Protein AF-A0A9X7TH49-F1 (afdb_monomer_lite)

Structure (mmCIF, N/CA/C/O backbone):
data_AF-A0A9X7TH49-F1
#
_entry.id   AF-A0A9X7TH49-F1
#
loop_
_atom_site.group_PDB
_atom_site.id
_atom_site.type_symbol
_atom_site.label_atom_id
_atom_site.label_alt_id
_atom_site.label_comp_id
_atom_site.label_asym_id
_atom_site.label_entity_id
_atom_site.label_seq_id
_atom_site.pdbx_PDB_ins_code
_atom_site.Cartn_x
_atom_site.Cartn_y
_atom_site.Cartn_z
_atom_site.occupancy
_atom_site.B_iso_or_equiv
_atom_site.auth_seq_id
_atom_site.auth_comp_id
_atom_site.auth_asym_id
_atom_site.auth_atom_id
_atom_site.pdbx_PDB_model_num
ATOM 1 N N . MET A 1 1 ? 24.738 -10.210 -21.486 1.00 48.28 1 MET A N 1
ATOM 2 C CA . MET A 1 1 ? 23.619 -9.404 -20.951 1.00 48.28 1 MET A CA 1
ATOM 3 C C . MET A 1 1 ? 23.381 -9.865 -19.521 1.00 48.28 1 MET A C 1
ATOM 5 O O . MET A 1 1 ? 22.985 -11.010 -19.344 1.00 48.28 1 MET A O 1
ATOM 9 N N . SER A 1 2 ? 23.725 -9.052 -18.513 1.00 47.62 2 SER A N 1
ATOM 10 C CA . SER A 1 2 ? 23.464 -9.397 -17.105 1.00 47.62 2 SER A CA 1
ATOM 11 C C . SER A 1 2 ? 21.962 -9.519 -16.895 1.00 47.62 2 SER A C 1
ATOM 13 O O . SER A 1 2 ? 21.256 -8.516 -16.859 1.00 47.62 2 SER A O 1
ATOM 15 N N . SER A 1 3 ? 21.480 -10.751 -16.790 1.00 55.75 3 SER A N 1
ATOM 16 C CA . SER A 1 3 ? 20.102 -11.032 -16.406 1.00 55.75 3 SER A CA 1
ATOM 17 C C . SER A 1 3 ? 20.058 -10.970 -14.888 1.00 55.75 3 SER A C 1
ATOM 19 O O . SER A 1 3 ? 20.368 -11.948 -14.216 1.00 55.75 3 SER A O 1
ATOM 21 N N . THR A 1 4 ? 19.781 -9.789 -14.335 1.00 65.12 4 THR A N 1
ATOM 22 C CA . THR A 1 4 ? 19.474 -9.699 -12.908 1.00 65.12 4 THR A CA 1
ATOM 23 C C . THR A 1 4 ? 18.103 -10.337 -12.692 1.00 65.12 4 THR A C 1
ATOM 25 O O . THR A 1 4 ? 17.116 -9.914 -13.284 1.00 65.12 4 THR A O 1
ATOM 28 N N . THR A 1 5 ? 18.036 -11.387 -11.879 1.00 75.56 5 THR A N 1
ATOM 29 C CA . THR A 1 5 ? 16.781 -12.014 -11.424 1.00 75.56 5 THR A CA 1
ATOM 30 C C . THR A 1 5 ? 16.091 -11.196 -10.332 1.00 75.56 5 THR A C 1
ATOM 32 O O . THR A 1 5 ? 15.068 -11.615 -9.794 1.00 75.56 5 THR A O 1
ATOM 35 N N . ARG A 1 6 ? 16.646 -10.032 -9.972 1.00 82.25 6 ARG A N 1
ATOM 36 C CA . ARG A 1 6 ? 16.080 -9.158 -8.947 1.00 82.25 6 ARG A CA 1
ATOM 37 C C . ARG A 1 6 ? 14.806 -8.512 -9.486 1.00 82.25 6 ARG A C 1
ATOM 39 O O . ARG A 1 6 ? 14.811 -7.930 -10.568 1.00 82.25 6 ARG A O 1
ATOM 46 N N . TRP A 1 7 ? 13.724 -8.622 -8.722 1.00 87.94 7 TRP A N 1
ATOM 47 C CA . TRP A 1 7 ? 12.462 -7.951 -9.020 1.00 87.94 7 TRP A CA 1
ATOM 48 C C . TRP A 1 7 ? 12.666 -6.432 -9.094 1.00 87.94 7 TRP A C 1
ATOM 50 O O . TRP A 1 7 ? 13.296 -5.835 -8.219 1.00 87.94 7 TRP A O 1
ATOM 60 N N . ILE A 1 8 ? 12.140 -5.826 -10.159 1.00 91.31 8 ILE A N 1
ATOM 61 C CA . ILE A 1 8 ? 12.154 -4.381 -10.392 1.00 91.31 8 ILE A CA 1
ATOM 62 C C . ILE A 1 8 ? 10.694 -3.919 -10.353 1.00 91.31 8 ILE A C 1
ATOM 64 O O . ILE A 1 8 ? 9.985 -4.155 -11.329 1.00 91.31 8 ILE A O 1
ATOM 68 N N . PRO A 1 9 ? 10.219 -3.325 -9.249 1.00 92.38 9 PRO A N 1
ATOM 69 C CA . PRO A 1 9 ? 8.835 -2.882 -9.120 1.00 92.38 9 PRO A CA 1
ATOM 70 C C . PRO A 1 9 ? 8.534 -1.643 -9.964 1.00 92.38 9 PRO A C 1
ATOM 72 O O . PRO A 1 9 ? 9.408 -0.812 -10.218 1.00 92.38 9 PRO A O 1
ATOM 75 N N . LYS A 1 10 ? 7.260 -1.475 -10.322 1.00 94.81 10 LYS A N 1
ATOM 76 C CA . LYS A 1 10 ? 6.726 -0.254 -10.924 1.00 94.81 10 LYS A CA 1
ATOM 77 C C . LYS A 1 10 ? 5.661 0.331 -10.003 1.00 94.81 10 LYS A C 1
ATOM 79 O O . LYS A 1 10 ? 4.505 -0.083 -10.032 1.00 94.81 10 LYS A O 1
ATOM 84 N N . TRP A 1 11 ? 6.080 1.281 -9.174 1.00 95.88 11 TRP A N 1
ATOM 85 C CA . TRP A 1 11 ? 5.242 1.861 -8.131 1.00 95.88 11 TRP A CA 1
ATOM 86 C C . TRP A 1 11 ? 4.248 2.895 -8.660 1.00 95.88 11 TRP A C 1
ATOM 88 O O . TRP A 1 11 ? 4.632 3.840 -9.346 1.00 95.88 11 TRP A O 1
ATOM 98 N N . THR A 1 12 ? 3.000 2.765 -8.221 1.00 96.06 12 THR A N 1
ATOM 99 C CA . THR A 1 12 ? 1.936 3.761 -8.368 1.00 96.06 12 THR A CA 1
ATOM 100 C C . THR A 1 12 ? 1.369 4.078 -6.988 1.00 96.06 12 THR A C 1
ATOM 102 O O . THR A 1 12 ? 1.105 3.172 -6.196 1.00 96.06 12 THR A O 1
ATOM 105 N N . LEU A 1 13 ? 1.199 5.362 -6.668 1.00 95.19 13 LEU A N 1
ATOM 106 C CA . LEU A 1 13 ? 0.617 5.774 -5.392 1.00 95.19 13 LEU A CA 1
ATOM 107 C C . LEU A 1 13 ? -0.898 5.586 -5.422 1.00 95.19 13 LEU A C 1
ATOM 109 O O . LEU A 1 13 ? -1.582 6.049 -6.333 1.00 95.19 13 LEU A O 1
ATOM 113 N N . VAL A 1 14 ? -1.415 4.905 -4.406 1.00 94.56 14 VAL A N 1
ATOM 114 C CA . VAL A 1 14 ? -2.843 4.660 -4.227 1.00 94.56 14 VAL A CA 1
ATOM 115 C C . VAL A 1 14 ? -3.285 5.228 -2.887 1.00 94.56 14 VAL A C 1
ATOM 117 O O . VAL A 1 14 ? -2.691 4.945 -1.845 1.00 94.56 14 VAL A O 1
ATOM 120 N N . SER A 1 15 ? -4.341 6.039 -2.916 1.00 92.94 15 SER A N 1
ATOM 121 C CA . SER A 1 15 ? -4.974 6.532 -1.696 1.00 92.94 15 SER A CA 1
ATOM 122 C C . SER A 1 15 ? -5.863 5.437 -1.114 1.00 92.94 15 SER A C 1
ATOM 124 O O . SER A 1 15 ? -6.729 4.886 -1.800 1.00 92.94 15 SER A O 1
ATOM 126 N N . ILE A 1 16 ? -5.617 5.100 0.145 1.00 91.00 16 ILE A N 1
ATOM 127 C CA . ILE A 1 16 ? -6.366 4.116 0.911 1.00 91.00 16 ILE A CA 1
ATOM 128 C C . ILE A 1 16 ? -7.030 4.850 2.066 1.00 91.00 16 ILE A C 1
ATOM 130 O O . ILE A 1 16 ? -6.371 5.516 2.863 1.00 91.00 16 ILE A O 1
ATOM 134 N N . GLU A 1 17 ? -8.346 4.720 2.149 1.00 89.62 17 GLU A N 1
ATOM 135 C CA . GLU A 1 17 ? -9.121 5.232 3.269 1.00 89.62 17 GLU A CA 1
ATOM 136 C C . GLU A 1 17 ? -9.121 4.198 4.398 1.00 89.62 17 GLU A C 1
ATOM 138 O O . GLU A 1 17 ? -9.552 3.051 4.214 1.00 89.62 17 GLU A O 1
ATOM 143 N N . LEU A 1 18 ? -8.570 4.598 5.540 1.00 83.25 18 LEU A N 1
ATOM 144 C CA . LEU A 1 18 ? -8.672 3.888 6.808 1.00 83.25 18 LEU A CA 1
ATOM 145 C C . LEU A 1 18 ? -10.009 4.233 7.483 1.00 83.25 18 LEU A C 1
ATOM 147 O O . LEU A 1 18 ? -10.788 5.053 6.993 1.00 83.25 18 LEU A O 1
ATOM 151 N N . GLU A 1 19 ? -10.277 3.598 8.619 1.00 77.81 19 GLU A N 1
ATOM 152 C CA . GLU A 1 19 ? -11.393 3.983 9.485 1.00 77.81 19 GLU A CA 1
ATOM 153 C C . GLU A 1 19 ? -11.225 5.433 9.975 1.00 77.81 19 GLU A C 1
ATOM 155 O O . GLU A 1 19 ? -10.114 5.966 10.016 1.00 77.81 19 GLU A O 1
ATOM 160 N N . GLU A 1 20 ? -12.344 6.089 10.297 1.00 71.81 20 GLU A N 1
ATOM 161 C CA . GLU A 1 20 ? -12.395 7.493 10.753 1.00 71.81 20 GLU A CA 1
ATOM 162 C C . GLU A 1 20 ? -11.985 8.544 9.698 1.00 71.81 20 GLU A C 1
ATOM 164 O O . GLU A 1 20 ? -11.584 9.655 10.039 1.00 71.81 20 GLU A O 1
ATOM 169 N N . GLY A 1 21 ? -12.072 8.225 8.400 1.00 77.31 21 GLY A N 1
ATOM 170 C CA . GLY A 1 21 ? -11.843 9.196 7.316 1.00 77.31 21 GLY A CA 1
ATOM 171 C C . GLY A 1 21 ? -10.376 9.600 7.113 1.00 77.31 21 GLY A C 1
ATOM 172 O O . GLY A 1 21 ? -10.080 10.510 6.333 1.00 77.31 21 GLY A O 1
ATOM 173 N N . LYS A 1 22 ? -9.436 8.922 7.782 1.00 83.62 22 LYS A N 1
ATOM 174 C CA . LYS A 1 22 ? -7.996 9.104 7.570 1.00 83.62 22 LYS A CA 1
ATOM 175 C C . LYS A 1 22 ? -7.598 8.489 6.230 1.00 83.62 22 LYS A C 1
ATOM 177 O O . LYS A 1 22 ? -7.798 7.300 5.990 1.00 83.62 22 LYS A O 1
ATOM 182 N N . LYS A 1 23 ? -6.998 9.292 5.352 1.00 89.25 23 LYS A N 1
ATOM 183 C CA . LYS A 1 23 ? -6.490 8.837 4.051 1.00 89.25 23 LYS A CA 1
ATOM 184 C C . LYS A 1 23 ? -4.980 8.695 4.108 1.00 89.25 23 LYS A C 1
ATOM 186 O O . LYS A 1 23 ? -4.284 9.626 4.505 1.00 89.25 23 LYS A O 1
ATOM 191 N N . ILE A 1 24 ? -4.484 7.540 3.683 1.00 90.00 24 ILE A N 1
ATOM 192 C CA . ILE A 1 24 ? -3.057 7.252 3.582 1.00 90.00 24 ILE A CA 1
ATOM 193 C C . ILE A 1 24 ? -2.684 6.925 2.146 1.00 90.00 24 ILE A C 1
ATOM 195 O O . ILE A 1 24 ? -3.423 6.260 1.426 1.00 90.00 24 ILE A O 1
ATOM 199 N N . GLU A 1 25 ? -1.506 7.377 1.739 1.00 93.06 25 GLU A N 1
ATOM 200 C CA . GLU A 1 25 ? -0.911 6.991 0.466 1.00 93.06 25 GLU A CA 1
ATOM 201 C C . GLU A 1 25 ? -0.009 5.776 0.662 1.00 93.06 25 GLU A C 1
ATOM 203 O O . GLU A 1 25 ? 1.021 5.849 1.348 1.00 93.06 25 GLU A O 1
ATOM 208 N N . ALA A 1 26 ? -0.401 4.673 0.033 1.00 93.94 26 ALA A N 1
ATOM 209 C CA . ALA A 1 26 ? 0.388 3.458 -0.076 1.00 93.94 26 ALA A CA 1
ATOM 210 C C . ALA A 1 26 ? 0.889 3.271 -1.512 1.00 93.94 26 ALA A C 1
ATOM 212 O O . ALA A 1 26 ? 0.442 3.949 -2.438 1.00 93.94 26 ALA A O 1
ATOM 213 N N . CYS A 1 27 ? 1.817 2.339 -1.698 1.00 95.81 27 CYS A N 1
ATOM 214 C CA . CYS A 1 27 ? 2.361 2.027 -3.012 1.00 95.81 27 CYS A CA 1
ATOM 215 C C . CYS A 1 27 ? 1.724 0.753 -3.560 1.00 95.81 27 CYS A C 1
ATOM 217 O O . CYS A 1 27 ? 1.514 -0.213 -2.829 1.00 95.81 27 CYS A O 1
ATOM 219 N N . TYR A 1 28 ? 1.454 0.742 -4.855 1.00 96.88 28 TYR A N 1
ATOM 220 C CA . TYR A 1 28 ? 0.985 -0.415 -5.600 1.00 96.88 28 TYR A CA 1
ATOM 221 C C . TYR A 1 28 ? 2.002 -0.758 -6.683 1.00 96.88 28 TYR A C 1
ATOM 223 O O . TYR A 1 28 ? 2.385 0.123 -7.449 1.00 96.88 28 TYR A O 1
ATOM 231 N N . ASP A 1 29 ? 2.459 -2.005 -6.737 1.00 96.19 29 ASP A N 1
ATOM 232 C CA . ASP A 1 29 ? 3.316 -2.474 -7.823 1.00 96.19 29 ASP A CA 1
ATOM 233 C C . ASP A 1 29 ? 2.462 -2.929 -9.006 1.00 96.19 29 ASP A C 1
ATOM 235 O O . ASP A 1 29 ? 1.737 -3.922 -8.933 1.00 96.19 29 ASP A O 1
ATOM 239 N N . GLU A 1 30 ? 2.584 -2.244 -10.137 1.00 95.38 30 GLU A N 1
ATOM 240 C CA . GLU A 1 30 ? 1.865 -2.607 -11.355 1.00 95.38 30 GLU A CA 1
ATOM 241 C C . GLU A 1 30 ? 2.333 -3.932 -11.967 1.00 95.38 30 GLU A C 1
ATOM 243 O O . GLU A 1 30 ? 1.590 -4.501 -12.772 1.00 95.38 30 GLU A O 1
ATOM 248 N N . ILE A 1 31 ? 3.525 -4.421 -11.609 1.00 93.81 31 ILE A N 1
ATOM 249 C CA . ILE A 1 31 ? 4.102 -5.656 -12.151 1.00 93.81 31 ILE A CA 1
ATOM 250 C C . ILE A 1 31 ? 3.588 -6.865 -11.374 1.00 93.81 31 ILE A C 1
ATOM 252 O O . ILE A 1 31 ? 2.964 -7.747 -11.958 1.00 93.81 31 ILE A O 1
ATOM 256 N N . THR A 1 32 ? 3.804 -6.896 -10.058 1.00 93.81 32 THR A N 1
ATOM 257 C CA . THR A 1 32 ? 3.365 -8.013 -9.203 1.00 93.81 32 THR A CA 1
ATOM 258 C C . THR A 1 32 ? 1.915 -7.902 -8.748 1.00 93.81 32 THR A C 1
ATOM 260 O O . THR A 1 32 ? 1.369 -8.872 -8.231 1.00 93.81 32 THR A O 1
ATOM 263 N N . LYS A 1 33 ? 1.274 -6.744 -8.963 1.00 95.44 33 LYS A N 1
ATOM 264 C CA . LYS A 1 33 ? -0.090 -6.436 -8.503 1.00 95.44 33 LYS A CA 1
ATOM 265 C C . LYS A 1 33 ? -0.233 -6.451 -6.979 1.00 95.44 33 LYS A C 1
ATOM 267 O O . LYS A 1 33 ? -1.335 -6.644 -6.474 1.00 95.44 33 LYS A O 1
ATOM 272 N N . LEU A 1 34 ? 0.864 -6.216 -6.260 1.00 96.12 34 LEU A N 1
ATOM 273 C CA . LEU A 1 34 ? 0.909 -6.187 -4.802 1.00 96.12 34 LEU A CA 1
ATOM 274 C C . LEU A 1 34 ? 0.837 -4.759 -4.262 1.00 96.12 34 LEU A C 1
ATOM 276 O O . LEU A 1 34 ? 1.401 -3.823 -4.830 1.00 96.12 34 LEU A O 1
ATOM 280 N N . TYR A 1 35 ? 0.194 -4.606 -3.113 1.00 96.69 35 TYR A N 1
ATOM 281 C CA . TYR A 1 35 ? 0.256 -3.399 -2.302 1.00 96.69 35 TYR A CA 1
ATOM 282 C C . TYR A 1 35 ? 1.439 -3.477 -1.337 1.00 96.69 35 TYR A C 1
ATOM 284 O O . TYR A 1 35 ? 1.643 -4.505 -0.701 1.00 96.69 35 TYR A O 1
ATOM 292 N N . ALA A 1 36 ? 2.198 -2.396 -1.190 1.00 96.06 36 ALA A N 1
ATOM 293 C CA . ALA A 1 36 ? 3.299 -2.296 -0.238 1.00 96.06 36 ALA A CA 1
ATOM 294 C C . ALA A 1 36 ? 2.933 -1.360 0.919 1.00 96.06 36 ALA A C 1
ATOM 296 O O . ALA A 1 36 ? 2.390 -0.269 0.705 1.00 96.06 36 ALA A O 1
ATOM 297 N N . CYS A 1 37 ? 3.271 -1.769 2.144 1.00 94.44 37 CYS A N 1
ATOM 298 C CA . CYS A 1 37 ? 3.099 -0.914 3.313 1.00 94.44 37 CYS A CA 1
ATOM 299 C C . CYS A 1 37 ? 4.062 0.286 3.244 1.00 94.44 37 CYS A C 1
ATOM 301 O O . CYS A 1 37 ? 5.279 0.088 3.182 1.00 94.44 37 CYS A O 1
ATOM 303 N N . PRO A 1 38 ? 3.562 1.537 3.300 1.00 91.69 38 PRO A N 1
ATOM 304 C CA . PRO A 1 38 ? 4.413 2.722 3.204 1.00 91.69 38 PRO A CA 1
ATOM 305 C C . PRO A 1 38 ? 5.361 2.896 4.401 1.00 91.69 38 PRO A C 1
ATOM 307 O O . PRO A 1 38 ? 6.345 3.622 4.280 1.00 91.69 38 PRO A O 1
ATOM 310 N N . TYR A 1 39 ? 5.083 2.242 5.535 1.00 91.12 39 TYR A N 1
ATOM 311 C CA . TYR A 1 39 ? 5.929 2.273 6.732 1.00 91.12 39 TYR A CA 1
ATOM 312 C C . TYR A 1 39 ? 7.045 1.226 6.683 1.00 91.12 39 TYR A C 1
ATOM 314 O O . TYR A 1 39 ? 8.188 1.535 7.002 1.00 91.12 39 TYR A O 1
ATOM 322 N N . CYS A 1 40 ? 6.742 0.008 6.223 1.00 92.44 40 CYS A N 1
ATOM 323 C CA . CYS A 1 40 ? 7.741 -1.053 6.055 1.00 92.44 40 CYS A CA 1
ATOM 324 C C . CYS A 1 40 ? 8.629 -0.837 4.825 1.00 92.44 40 CYS A C 1
ATOM 326 O O . CYS A 1 40 ? 9.759 -1.315 4.780 1.00 92.44 40 CYS A O 1
ATOM 328 N N . THR A 1 41 ? 8.116 -0.144 3.806 1.00 92.94 41 THR A N 1
ATOM 329 C CA . THR A 1 41 ? 8.790 0.030 2.514 1.00 92.94 41 THR A CA 1
ATOM 330 C C . THR A 1 41 ? 8.787 1.500 2.088 1.00 92.94 41 THR A C 1
ATOM 332 O O . THR A 1 41 ? 8.262 1.846 1.031 1.00 92.94 41 THR A O 1
ATOM 335 N N . PRO A 1 42 ? 9.401 2.411 2.864 1.00 91.38 42 PRO A N 1
ATOM 336 C CA . PRO A 1 42 ? 9.301 3.854 2.622 1.00 91.38 42 PRO A CA 1
ATOM 337 C C . PRO A 1 42 ? 9.890 4.284 1.271 1.00 91.38 42 PRO A C 1
ATOM 339 O O . PRO A 1 42 ? 9.485 5.296 0.695 1.00 91.38 42 PRO A O 1
ATOM 342 N N . ILE A 1 43 ? 10.830 3.504 0.729 1.00 93.38 43 ILE A N 1
ATOM 343 C CA . ILE A 1 43 ? 11.468 3.796 -0.555 1.00 93.38 43 ILE A CA 1
ATOM 344 C C . ILE A 1 43 ? 10.528 3.631 -1.757 1.00 93.38 43 ILE A C 1
ATOM 346 O O . ILE A 1 43 ? 10.795 4.211 -2.811 1.00 93.38 43 ILE A O 1
ATOM 350 N N . CYS A 1 44 ? 9.401 2.924 -1.602 1.00 92.44 44 CYS A N 1
ATOM 351 C CA . CYS A 1 44 ? 8.421 2.757 -2.676 1.00 92.44 44 CYS A CA 1
ATOM 352 C C . CYS A 1 44 ? 7.856 4.109 -3.141 1.00 92.44 44 CYS A C 1
ATOM 354 O O . CYS A 1 44 ? 7.695 4.337 -4.337 1.00 92.44 44 CYS A O 1
ATOM 356 N N . LYS A 1 45 ? 7.677 5.064 -2.213 1.00 90.31 45 LYS A N 1
ATOM 357 C CA . LYS A 1 45 ? 7.207 6.424 -2.526 1.00 90.31 45 LYS A CA 1
ATOM 358 C C . LYS A 1 45 ? 8.198 7.220 -3.373 1.00 90.31 45 LYS A C 1
ATOM 360 O O . LYS A 1 45 ? 7.812 8.169 -4.042 1.00 90.31 45 LYS A O 1
ATOM 365 N N . LYS A 1 46 ? 9.475 6.837 -3.338 1.00 90.94 46 LYS A N 1
ATOM 366 C CA . LYS A 1 46 ? 10.560 7.464 -4.104 1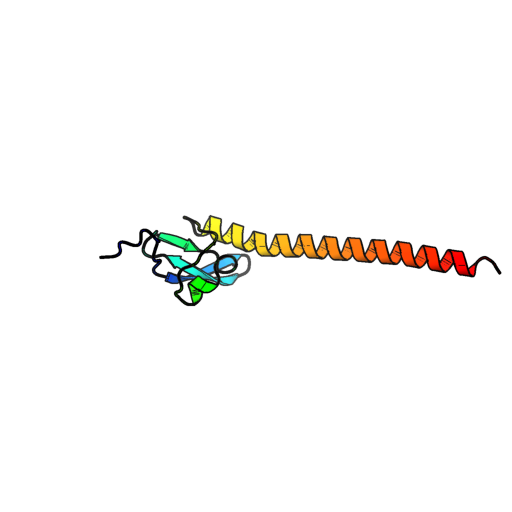.00 90.94 46 LYS A CA 1
ATOM 367 C C . LYS A 1 46 ? 10.865 6.719 -5.407 1.00 90.94 46 LYS A C 1
ATOM 369 O O . LYS A 1 46 ? 11.805 7.090 -6.098 1.00 90.94 46 LYS A O 1
ATOM 374 N N . GLY A 1 47 ? 10.111 5.665 -5.734 1.00 88.94 47 GLY A N 1
ATOM 375 C CA . GLY A 1 47 ? 10.332 4.881 -6.949 1.00 88.94 47 GLY A CA 1
ATOM 376 C C . GLY A 1 47 ? 11.502 3.890 -6.870 1.00 88.94 47 GLY A C 1
ATOM 377 O O . GLY A 1 47 ? 11.919 3.376 -7.902 1.00 88.94 47 GLY A O 1
ATOM 378 N N . GLY A 1 48 ? 12.070 3.637 -5.685 1.00 90.06 48 GLY A N 1
ATOM 379 C CA . GLY A 1 48 ? 13.250 2.777 -5.555 1.00 90.06 48 GLY A CA 1
ATOM 380 C C . GLY A 1 48 ? 12.928 1.287 -5.433 1.00 90.06 48 GLY A C 1
ATOM 381 O O . GLY A 1 48 ? 11.780 0.886 -5.229 1.00 90.06 48 GLY A O 1
ATOM 382 N N . ILE A 1 49 ? 13.973 0.463 -5.530 1.00 91.62 49 ILE A N 1
ATOM 383 C CA . ILE A 1 49 ? 13.887 -0.988 -5.346 1.00 91.62 49 ILE A CA 1
ATOM 384 C C . ILE A 1 49 ? 14.117 -1.290 -3.861 1.00 91.62 49 ILE A C 1
ATOM 386 O O . ILE A 1 49 ? 15.220 -1.054 -3.364 1.00 91.62 49 ILE A O 1
ATOM 390 N N . PRO A 1 50 ? 13.103 -1.773 -3.131 1.00 89.94 50 PRO A N 1
ATOM 391 C CA . PRO A 1 50 ? 13.267 -2.113 -1.729 1.00 89.94 50 PRO A CA 1
ATOM 392 C C . PRO A 1 50 ? 14.087 -3.391 -1.549 1.00 89.94 50 PRO A C 1
ATOM 394 O O . PRO A 1 50 ? 13.992 -4.331 -2.336 1.00 89.94 50 PRO A O 1
ATOM 397 N N . GLU A 1 51 ? 14.879 -3.437 -0.479 1.00 88.25 51 GLU A N 1
ATOM 398 C CA . GLU A 1 51 ? 15.585 -4.660 -0.072 1.00 88.25 51 GLU A CA 1
ATOM 399 C C . GLU A 1 51 ? 14.722 -5.553 0.821 1.00 88.25 51 GLU A C 1
ATOM 401 O O . GLU A 1 51 ? 14.840 -6.772 0.780 1.00 88.25 51 GLU A O 1
ATOM 406 N N . GLN A 1 52 ? 13.827 -4.936 1.591 1.00 88.25 52 GLN A N 1
ATOM 407 C CA . GLN A 1 52 ? 12.889 -5.592 2.493 1.00 88.25 52 GLN A CA 1
ATOM 408 C C . GLN A 1 52 ? 11.579 -4.800 2.557 1.00 88.25 52 GLN A C 1
ATOM 410 O O . GLN A 1 52 ? 11.538 -3.611 2.222 1.00 88.25 52 GLN A O 1
ATOM 415 N N . GLY A 1 53 ? 10.498 -5.466 2.951 1.00 91.19 53 GLY A N 1
ATOM 416 C CA . GLY A 1 53 ? 9.177 -4.857 2.988 1.00 91.19 53 GLY A CA 1
ATOM 417 C C . GLY A 1 53 ? 8.053 -5.845 3.256 1.00 91.19 53 GLY A C 1
ATOM 418 O O . GLY A 1 53 ? 8.246 -7.054 3.150 1.00 91.19 53 GLY A O 1
ATOM 419 N N . SER A 1 54 ? 6.877 -5.296 3.552 1.00 93.88 54 SER A N 1
ATOM 420 C CA . SER A 1 54 ? 5.635 -6.054 3.719 1.00 93.88 54 SER A CA 1
ATOM 421 C C . SER A 1 54 ? 4.718 -5.787 2.530 1.00 93.88 54 SER A C 1
ATOM 423 O O . SER A 1 54 ? 4.410 -4.624 2.234 1.00 93.88 54 SER A O 1
ATOM 425 N N . TYR A 1 55 ? 4.281 -6.860 1.870 1.00 95.31 55 TYR A N 1
ATOM 426 C CA . TYR A 1 55 ? 3.473 -6.816 0.653 1.00 95.31 55 TYR A CA 1
ATOM 427 C C . TYR A 1 55 ? 2.175 -7.602 0.821 1.00 95.31 55 TYR A C 1
ATOM 429 O O . TYR A 1 55 ? 2.155 -8.639 1.479 1.00 95.31 55 TYR A O 1
ATOM 437 N N . PHE A 1 56 ? 1.106 -7.116 0.197 1.00 96.69 56 PHE A N 1
ATOM 438 C CA . PHE A 1 56 ? -0.254 -7.607 0.396 1.00 96.69 56 PHE A CA 1
ATOM 439 C C . PHE A 1 56 ? -0.986 -7.726 -0.939 1.00 96.69 56 PHE A C 1
ATOM 441 O O . PHE A 1 56 ? -0.844 -6.870 -1.812 1.00 96.69 56 PHE A O 1
ATOM 448 N N . PHE A 1 57 ? -1.798 -8.771 -1.093 1.00 95.19 57 PHE A N 1
ATOM 449 C CA . PHE A 1 57 ? -2.637 -8.955 -2.282 1.00 95.19 57 PHE A CA 1
ATOM 450 C C . PHE A 1 57 ? -3.895 -8.082 -2.236 1.00 95.19 57 PHE A C 1
ATOM 452 O O . PHE A 1 57 ? -4.329 -7.563 -3.263 1.00 95.19 57 PHE A O 1
ATOM 459 N N . ASN A 1 58 ? -4.455 -7.881 -1.040 1.00 94.00 58 ASN A N 1
ATOM 460 C CA . ASN A 1 58 ? -5.697 -7.147 -0.842 1.00 94.00 58 ASN 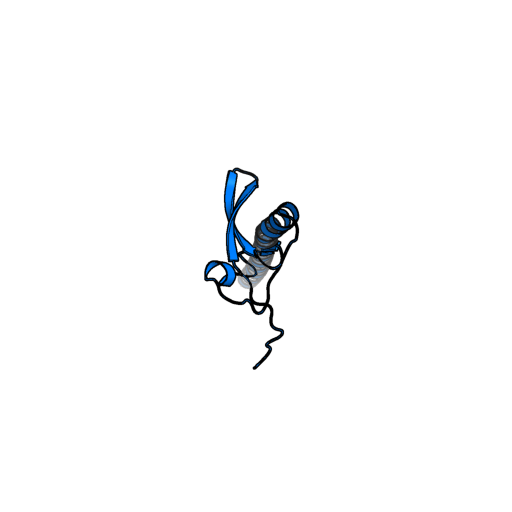A CA 1
ATOM 461 C C . ASN A 1 58 ? -5.457 -5.831 -0.103 1.00 94.00 58 ASN A C 1
ATOM 463 O O . ASN A 1 58 ? -4.561 -5.704 0.733 1.00 94.00 58 ASN A O 1
ATOM 467 N N . LYS A 1 59 ? -6.316 -4.845 -0.378 1.00 93.00 59 LYS A N 1
ATOM 468 C CA . LYS A 1 59 ? -6.304 -3.568 0.347 1.00 93.00 59 LYS A CA 1
ATOM 469 C C . LYS A 1 59 ? -6.698 -3.742 1.812 1.00 93.00 59 LYS A C 1
ATOM 471 O O . LYS A 1 59 ? -6.203 -2.998 2.645 1.00 93.00 59 LYS A O 1
ATOM 476 N N . GLU A 1 60 ? -7.591 -4.682 2.110 1.00 92.31 60 GLU A N 1
ATOM 477 C CA . GLU A 1 60 ? -8.081 -4.956 3.467 1.00 92.31 60 GLU A CA 1
ATOM 478 C C . GLU A 1 60 ? -6.948 -5.458 4.367 1.00 92.31 60 GLU A C 1
ATOM 480 O O . GLU A 1 60 ? -6.698 -4.855 5.406 1.00 92.31 60 GLU A O 1
ATOM 485 N N . ASP A 1 61 ? -6.169 -6.436 3.896 1.00 93.25 61 ASP A N 1
ATOM 486 C CA . ASP A 1 61 ? -4.989 -6.941 4.613 1.00 93.25 61 ASP A CA 1
ATOM 487 C C . ASP A 1 61 ? -3.969 -5.825 4.890 1.00 93.25 61 ASP A C 1
ATOM 489 O O . ASP A 1 61 ? -3.433 -5.709 5.994 1.00 93.25 61 ASP A O 1
ATOM 493 N N . LEU A 1 62 ? -3.733 -4.949 3.904 1.00 94.06 62 LEU A N 1
ATOM 494 C CA . LEU A 1 62 ? -2.859 -3.791 4.085 1.00 94.06 62 LEU A CA 1
ATOM 495 C C . LEU A 1 62 ? -3.417 -2.806 5.128 1.00 94.06 62 LEU A C 1
ATOM 497 O O . LEU A 1 62 ? -2.645 -2.258 5.914 1.00 94.06 62 LEU A O 1
ATOM 501 N N . LYS A 1 63 ? -4.732 -2.556 5.147 1.00 92.38 63 LYS A N 1
ATOM 502 C CA . LYS A 1 63 ? -5.352 -1.665 6.143 1.00 92.38 63 LYS A CA 1
ATOM 503 C C . LYS A 1 63 ? -5.164 -2.212 7.551 1.00 92.38 63 LYS A C 1
ATOM 505 O O . LYS A 1 63 ? -4.709 -1.466 8.413 1.00 92.38 63 LYS A O 1
ATOM 510 N N . GLU A 1 64 ? -5.464 -3.489 7.770 1.00 91.94 64 GLU A N 1
ATOM 511 C CA . GLU A 1 64 ? -5.288 -4.130 9.077 1.00 91.94 64 GLU A CA 1
ATOM 512 C C . GLU A 1 64 ? -3.820 -4.111 9.517 1.00 91.94 64 GLU A C 1
ATOM 514 O O . GLU A 1 64 ? -3.510 -3.764 10.656 1.00 91.94 64 GLU A O 1
ATOM 519 N N . HIS A 1 65 ? -2.891 -4.355 8.590 1.00 92.69 65 HIS A N 1
ATOM 520 C CA . HIS A 1 65 ? -1.464 -4.232 8.875 1.00 92.69 65 HIS A CA 1
ATOM 521 C C . HIS A 1 65 ? -1.050 -2.799 9.255 1.00 92.69 65 HIS A C 1
ATOM 523 O O . HIS A 1 65 ? -0.282 -2.599 10.195 1.00 92.69 65 HIS A O 1
ATOM 529 N N . ILE A 1 66 ? -1.574 -1.783 8.562 1.00 90.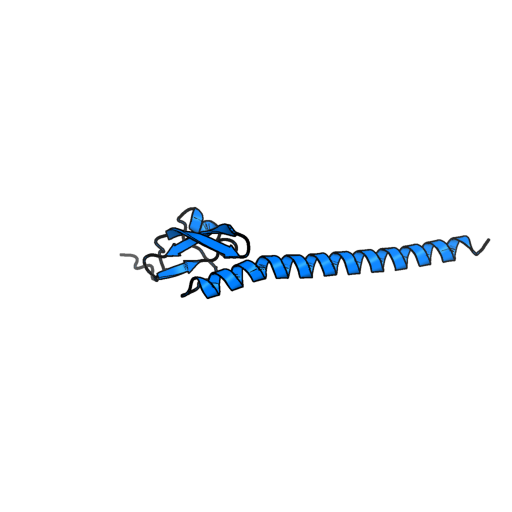56 66 ILE A N 1
ATOM 530 C CA . ILE A 1 66 ? -1.309 -0.378 8.897 1.00 90.56 66 ILE A CA 1
ATOM 531 C C . ILE A 1 66 ? -1.869 -0.027 10.281 1.00 90.56 66 ILE A C 1
ATOM 533 O O . ILE A 1 66 ? -1.176 0.626 11.059 1.00 90.56 66 ILE A O 1
ATOM 537 N N . LYS A 1 67 ? -3.078 -0.485 10.624 1.00 88.06 67 LYS A N 1
ATOM 538 C CA . LYS A 1 67 ? -3.654 -0.295 11.966 1.00 88.06 67 LYS A CA 1
ATOM 539 C C . LYS A 1 67 ? -2.779 -0.929 13.047 1.00 88.06 67 LYS A C 1
ATOM 541 O O . LYS A 1 67 ? -2.573 -0.327 14.101 1.00 88.06 67 LYS A O 1
ATOM 546 N N . ALA A 1 68 ? -2.216 -2.107 12.775 1.00 88.56 68 ALA A N 1
ATOM 547 C CA . ALA A 1 68 ? -1.329 -2.793 13.708 1.00 88.56 68 ALA A CA 1
ATOM 548 C C . ALA A 1 68 ? -0.061 -1.983 14.030 1.00 88.56 68 ALA A C 1
ATOM 550 O O . ALA A 1 68 ? 0.425 -2.057 15.155 1.00 88.56 68 ALA A O 1
ATOM 551 N N . HIS A 1 69 ? 0.442 -1.145 13.113 1.00 85.81 69 HIS A N 1
ATOM 552 C CA . HIS A 1 69 ? 1.527 -0.214 13.448 1.00 85.81 69 HIS A CA 1
ATOM 553 C C . HIS A 1 69 ? 1.121 0.777 14.546 1.00 85.81 69 HIS A C 1
ATOM 555 O O . HIS A 1 69 ? 1.915 1.034 15.450 1.00 85.81 69 HIS A O 1
ATOM 561 N N . SER A 1 70 ? -0.105 1.307 14.495 1.00 71.94 70 SER A N 1
ATOM 562 C CA . SER A 1 70 ? -0.629 2.209 15.527 1.00 71.94 70 SER A CA 1
ATOM 563 C C . SER A 1 70 ? -0.856 1.488 16.857 1.00 71.94 70 SER A C 1
ATOM 565 O O . SER A 1 70 ? -0.482 2.018 17.898 1.00 71.94 70 SER A O 1
ATOM 567 N N . PHE A 1 71 ? -1.397 0.265 16.830 1.00 62.47 71 PHE A N 1
ATOM 568 C CA . PHE A 1 71 ? -1.585 -0.551 18.036 1.00 62.47 71 PHE A CA 1
ATOM 569 C C . PHE A 1 71 ? -0.263 -0.959 18.691 1.00 62.47 71 PHE A C 1
ATOM 571 O O . PHE A 1 71 ? -0.129 -0.835 19.904 1.00 62.47 71 PHE A O 1
ATOM 578 N N . ASN A 1 72 ? 0.736 -1.392 17.914 1.00 59.12 72 ASN A N 1
ATOM 579 C CA . ASN A 1 72 ? 2.056 -1.721 18.456 1.00 59.12 72 ASN A CA 1
ATOM 580 C C . ASN A 1 72 ? 2.732 -0.506 19.094 1.00 59.12 72 ASN A C 1
ATOM 582 O O . ASN A 1 72 ? 3.417 -0.659 20.101 1.00 59.12 72 ASN A O 1
ATOM 586 N N . TYR A 1 73 ? 2.540 0.689 18.529 1.00 54.81 73 TYR A N 1
ATOM 587 C CA . TYR A 1 73 ? 3.039 1.920 19.137 1.00 54.81 73 TYR A CA 1
ATOM 588 C C . TYR A 1 73 ? 2.346 2.194 20.478 1.00 54.81 73 TYR A C 1
ATOM 590 O O . TYR A 1 73 ? 3.010 2.499 21.459 1.00 54.81 73 TYR A O 1
ATOM 598 N N . TRP A 1 74 ? 1.026 2.000 20.543 1.00 45.75 74 TRP A N 1
ATOM 599 C CA . TRP A 1 74 ? 0.231 2.197 21.758 1.00 45.75 74 TRP A CA 1
ATOM 600 C C . TRP A 1 74 ? 0.586 1.205 22.876 1.00 45.75 74 TRP A C 1
ATOM 602 O O . TRP A 1 74 ? 0.746 1.600 24.025 1.00 45.75 74 TRP A O 1
ATOM 612 N N . ILE A 1 75 ? 0.771 -0.075 22.538 1.00 55.31 75 ILE A N 1
ATOM 613 C CA . ILE A 1 75 ? 1.207 -1.108 23.492 1.00 55.31 75 ILE A CA 1
ATOM 614 C C . ILE A 1 75 ? 2.626 -0.816 23.996 1.00 55.31 75 ILE A C 1
ATOM 616 O O . ILE A 1 75 ? 2.897 -0.985 25.181 1.00 55.31 75 ILE A O 1
ATOM 620 N N . LYS A 1 76 ? 3.527 -0.364 23.113 1.00 55.94 76 LYS A N 1
ATOM 621 C CA . LYS A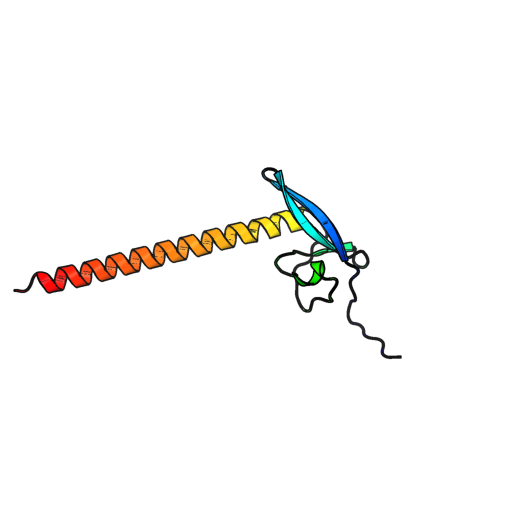 1 76 ? 4.900 -0.010 23.488 1.00 55.94 76 LYS A CA 1
ATOM 622 C C . LYS A 1 76 ? 4.943 1.207 24.414 1.00 55.94 76 LYS A C 1
ATOM 624 O O . LYS A 1 76 ? 5.609 1.127 25.435 1.00 55.94 76 LYS A O 1
ATOM 629 N N . SER A 1 77 ? 4.196 2.270 24.105 1.00 50.75 77 SER A N 1
ATOM 630 C CA . SER A 1 77 ? 4.096 3.444 24.985 1.00 50.75 77 SER A CA 1
ATOM 631 C C . SER A 1 77 ? 3.507 3.095 26.347 1.00 50.75 77 SER A C 1
ATOM 633 O O . SER A 1 77 ? 4.045 3.524 27.355 1.00 50.75 77 SER A O 1
ATOM 635 N N . LYS A 1 78 ? 2.464 2.257 26.399 1.00 53.00 78 LYS A N 1
ATOM 636 C CA . LYS A 1 78 ? 1.865 1.856 27.677 1.00 53.00 78 LYS A CA 1
ATOM 637 C C . LYS A 1 78 ? 2.832 1.059 28.565 1.00 53.00 78 LYS A C 1
ATOM 639 O O . LYS A 1 78 ? 2.801 1.196 29.778 1.00 53.00 78 LYS A O 1
ATOM 644 N N . LYS A 1 79 ? 3.694 0.237 27.959 1.00 55.31 79 LYS A N 1
ATOM 645 C CA . LYS A 1 79 ? 4.724 -0.515 28.689 1.00 55.31 79 LYS A CA 1
ATOM 646 C C . LYS A 1 79 ? 5.838 0.393 29.220 1.00 55.31 79 LYS A C 1
ATOM 648 O O . LYS A 1 79 ? 6.327 0.138 30.307 1.00 55.31 79 LYS A O 1
ATOM 653 N N . GLU A 1 80 ? 6.222 1.423 28.464 1.00 58.03 80 GLU A N 1
ATOM 654 C CA . GLU A 1 80 ? 7.198 2.429 28.915 1.00 58.03 80 GLU A CA 1
ATOM 655 C C . GLU A 1 80 ? 6.638 3.261 30.085 1.00 58.03 80 GLU A C 1
ATOM 657 O O . GLU A 1 80 ? 7.340 3.445 31.069 1.00 58.03 80 GLU A O 1
ATOM 662 N N . GLU A 1 81 ? 5.362 3.669 30.039 1.00 54.41 81 GLU A N 1
ATOM 663 C CA . GLU A 1 81 ? 4.697 4.365 31.159 1.00 54.41 81 GLU A CA 1
ATOM 664 C C . GLU A 1 81 ? 4.591 3.492 32.424 1.00 54.41 81 GLU A C 1
ATOM 666 O O . GLU A 1 81 ? 4.859 3.974 33.519 1.00 54.41 81 GLU A O 1
ATOM 671 N N . GLU A 1 82 ? 4.224 2.209 32.294 1.00 56.47 82 GLU A N 1
ATOM 672 C CA . GLU A 1 82 ? 4.166 1.277 33.434 1.00 56.47 82 GLU A CA 1
ATOM 673 C C . GLU A 1 82 ? 5.561 1.016 34.045 1.00 56.47 82 GLU A C 1
ATOM 675 O O . GLU A 1 82 ? 5.674 0.931 35.266 1.00 56.47 82 GLU A O 1
ATOM 680 N N . GLU A 1 83 ? 6.619 0.927 33.227 1.00 56.66 83 GLU A N 1
ATOM 681 C CA . GLU A 1 83 ? 8.003 0.773 33.709 1.00 56.66 83 GLU A CA 1
ATOM 682 C C . GLU A 1 83 ? 8.518 2.045 34.412 1.00 56.66 83 GLU A C 1
ATOM 684 O O . GLU A 1 83 ? 9.108 1.938 35.486 1.00 56.66 83 GLU A O 1
ATOM 689 N N . GLU A 1 84 ? 8.251 3.242 33.872 1.00 58.56 84 GLU A N 1
ATOM 690 C CA . GLU A 1 84 ? 8.605 4.514 34.528 1.00 58.56 84 GLU A CA 1
ATOM 691 C C . GLU A 1 84 ? 7.851 4.704 35.860 1.00 58.56 84 GLU A C 1
ATOM 693 O O . GLU A 1 84 ? 8.448 5.125 36.851 1.00 58.56 84 GLU A O 1
ATOM 698 N N . GLU A 1 85 ? 6.563 4.341 35.927 1.00 56.75 85 GLU A N 1
ATOM 699 C CA . GLU A 1 85 ? 5.760 4.457 37.154 1.00 56.75 85 GLU A CA 1
ATOM 700 C C . GLU A 1 85 ? 6.182 3.441 38.239 1.00 56.75 85 GLU A C 1
ATOM 702 O O . GLU A 1 85 ? 6.086 3.732 39.436 1.00 56.75 85 GLU A O 1
ATOM 707 N N . GLU A 1 86 ? 6.649 2.243 37.857 1.00 56.12 86 GLU A N 1
ATOM 708 C CA . GLU A 1 86 ? 7.274 1.297 38.795 1.00 56.12 86 GLU A CA 1
ATOM 709 C C . GLU A 1 86 ? 8.634 1.806 39.290 1.00 56.12 86 GLU A C 1
ATOM 711 O O . GLU A 1 86 ? 8.881 1.772 40.497 1.00 56.12 86 GLU A O 1
ATOM 716 N N . GLU A 1 87 ? 9.498 2.322 38.409 1.00 56.25 87 GLU A N 1
ATOM 717 C CA . GLU A 1 87 ? 10.804 2.869 38.803 1.00 56.25 87 GLU A CA 1
ATOM 718 C C . GLU A 1 87 ? 10.681 4.091 39.731 1.00 56.25 87 GLU A C 1
ATOM 720 O O . GLU A 1 87 ? 11.445 4.203 40.695 1.00 56.25 87 GLU A O 1
ATOM 725 N N . GLU A 1 88 ? 9.706 4.981 39.508 1.00 58.12 88 GLU A N 1
ATOM 726 C CA . GLU A 1 88 ? 9.443 6.114 40.409 1.00 58.12 88 GLU A CA 1
ATOM 727 C C . GLU A 1 88 ? 8.925 5.668 41.786 1.00 58.12 88 GLU A C 1
ATOM 729 O O . GLU A 1 88 ? 9.324 6.238 42.803 1.00 58.12 88 GLU A O 1
ATOM 734 N N . LYS A 1 89 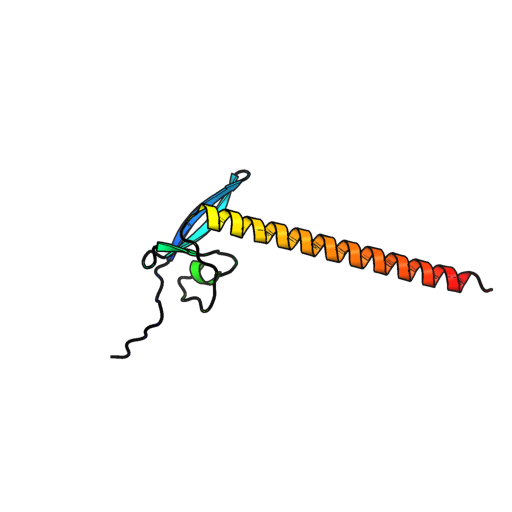? 8.090 4.621 41.858 1.00 58.28 89 LYS A N 1
ATOM 735 C CA . LYS A 1 89 ? 7.623 4.063 43.144 1.00 58.28 89 LYS A CA 1
ATOM 736 C C . LYS A 1 89 ? 8.747 3.413 43.945 1.00 58.28 89 LYS A C 1
ATOM 738 O O . LYS A 1 89 ? 8.756 3.524 45.172 1.00 58.28 89 LYS A O 1
ATOM 743 N N . ILE A 1 90 ? 9.680 2.744 43.267 1.00 61.50 90 ILE A N 1
ATOM 744 C CA . ILE A 1 90 ? 10.846 2.123 43.906 1.00 61.50 90 ILE A CA 1
ATOM 745 C C . ILE A 1 90 ? 11.777 3.213 44.458 1.00 61.50 90 ILE A C 1
ATOM 747 O O . ILE A 1 90 ? 12.123 3.161 45.634 1.00 61.50 90 ILE A O 1
ATOM 751 N N . LYS A 1 91 ? 12.087 4.254 43.670 1.00 57.62 91 LYS A N 1
ATOM 752 C CA . LYS A 1 91 ? 12.908 5.390 44.132 1.00 57.62 91 LYS A CA 1
ATOM 753 C C . LYS A 1 91 ? 12.286 6.174 45.284 1.00 57.62 91 LYS A C 1
ATOM 755 O O . LYS A 1 91 ? 12.989 6.497 46.232 1.00 57.62 91 LYS A O 1
ATOM 760 N N . GLY A 1 92 ? 10.983 6.455 45.229 1.00 56.53 92 GLY A N 1
ATOM 761 C CA . GLY A 1 92 ? 10.297 7.166 46.313 1.00 56.53 92 GLY A CA 1
ATOM 762 C C . GLY A 1 92 ? 10.285 6.386 47.633 1.00 56.53 92 GLY A C 1
ATOM 763 O O . GLY A 1 92 ? 10.320 6.990 48.697 1.00 56.53 92 GLY A O 1
ATOM 764 N N . THR A 1 93 ? 10.293 5.049 47.568 1.00 55.69 93 THR A N 1
ATOM 765 C CA . THR A 1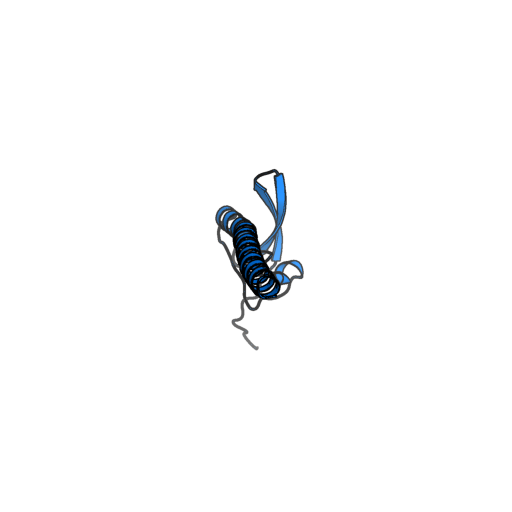 93 ? 10.379 4.184 48.758 1.00 55.69 93 THR A CA 1
ATOM 766 C C . THR A 1 93 ? 11.794 4.167 49.348 1.00 55.69 93 THR A C 1
ATOM 768 O O . THR A 1 93 ? 11.937 4.208 50.565 1.00 55.69 93 THR A O 1
ATOM 771 N N . GLU A 1 94 ? 12.838 4.138 48.511 1.00 55.59 94 GLU A N 1
ATOM 772 C CA . GLU A 1 94 ? 14.235 4.173 48.980 1.00 55.59 94 GLU A CA 1
ATOM 773 C C . GLU A 1 94 ? 14.605 5.528 49.617 1.00 55.59 94 GLU A C 1
ATOM 775 O O . GLU A 1 94 ? 15.340 5.556 50.601 1.00 55.59 94 GLU A O 1
ATOM 780 N N . GLU A 1 95 ? 14.066 6.644 49.109 1.00 55.53 95 GLU A N 1
ATOM 781 C CA . GLU A 1 95 ? 14.296 7.982 49.681 1.00 55.53 95 GLU A CA 1
ATOM 782 C C . GLU A 1 95 ? 13.534 8.211 51.009 1.00 55.53 95 GLU A C 1
ATOM 784 O O . GLU A 1 95 ? 14.067 8.862 51.906 1.00 55.53 95 GLU A O 1
ATOM 789 N N . GLU A 1 96 ? 12.329 7.647 51.191 1.00 54.12 96 GLU A N 1
ATOM 790 C CA . GLU A 1 96 ? 11.589 7.736 52.468 1.00 54.12 96 GLU A CA 1
ATOM 791 C C . GLU A 1 96 ? 12.187 6.857 53.588 1.00 54.12 96 GLU A C 1
ATOM 793 O O . GLU A 1 96 ? 12.028 7.182 54.767 1.00 54.12 96 GLU A O 1
ATOM 798 N N . GLU A 1 97 ? 12.881 5.759 53.257 1.00 54.03 97 GLU A N 1
ATOM 799 C CA . GLU A 1 97 ? 13.544 4.901 54.254 1.00 54.03 97 GLU A CA 1
ATOM 800 C C . GLU A 1 97 ? 14.864 5.501 54.786 1.00 54.03 97 GLU A C 1
ATOM 802 O O . GLU A 1 97 ? 15.187 5.277 55.953 1.00 54.03 97 GLU A O 1
ATOM 807 N N . GLU A 1 98 ? 15.599 6.307 54.003 1.00 52.00 98 GLU A N 1
ATOM 808 C CA . GLU A 1 98 ? 16.836 6.970 54.469 1.00 52.00 98 GLU A CA 1
ATOM 809 C C . GLU A 1 98 ? 16.588 8.190 55.382 1.00 52.00 98 GLU A C 1
ATOM 811 O O . GLU A 1 98 ? 17.410 8.466 56.254 1.00 52.00 98 GLU A O 1
ATOM 816 N N . GLU A 1 99 ? 15.466 8.910 55.251 1.00 51.72 99 GLU A N 1
ATOM 817 C CA . GLU A 1 99 ? 15.170 10.092 56.091 1.00 51.72 99 GLU A CA 1
ATOM 818 C C . GLU A 1 99 ? 14.523 9.753 57.458 1.00 51.72 99 GLU A C 1
ATOM 820 O O . GLU A 1 99 ? 14.303 10.641 58.285 1.00 51.72 99 GLU A O 1
ATOM 825 N N . GLY A 1 100 ? 14.212 8.477 57.722 1.00 51.69 100 GLY A N 1
ATOM 826 C CA . GLY A 1 100 ? 13.584 8.008 58.967 1.00 51.69 100 GLY A CA 1
ATOM 827 C C . GLY A 1 100 ? 14.546 7.533 60.067 1.00 51.69 100 GLY A C 1
ATOM 828 O O . GLY A 1 100 ? 14.098 7.269 61.186 1.00 51.69 100 GLY A O 1
ATOM 829 N N . GLU A 1 101 ? 15.844 7.420 59.774 1.00 47.78 101 GLU A N 1
ATOM 830 C CA . GLU A 1 101 ? 16.893 7.041 60.732 1.00 47.78 101 GLU A CA 1
ATOM 831 C C . GLU A 1 101 ? 17.789 8.245 61.101 1.00 47.78 101 GLU A C 1
ATOM 833 O O . GLU A 1 101 ? 18.989 8.248 60.833 1.00 47.78 101 GLU A O 1
ATOM 838 N N . GLU A 1 102 ? 17.228 9.265 61.766 1.00 40.75 102 GLU A N 1
ATOM 839 C CA . GLU A 1 102 ? 18.009 10.231 62.573 1.00 40.75 102 GLU A CA 1
ATOM 840 C C . GLU A 1 102 ? 17.439 10.407 63.991 1.00 40.75 102 GLU A C 1
ATOM 842 O O . GLU A 1 102 ? 16.208 10.593 64.144 1.00 40.75 102 GLU A O 1
#

Radius of gyration: 23.06 Å; chains: 1; bounding box: 36×22×84 Å

Sequence (102 aa):
MSSTTRWIPKWTLVSIELEEGKKIEACYDEITKLYACPYCTPICKKGGIPEQGSYFFNKEDLKEHIKAHSFNYWIKSKKEEEEEEEEEKIKGTEEEEEEGEE

Secondary structure (DSSP, 8-state):
-----S----EEEEEEE-GGG-EEEEEEETTT--EE-TTT-GGGGGT---SS--EESSHHHHHHHHHHHHHHHHHHHHHHHHHHHHHHHHHHHHHHHHTT--

pLDDT: mean 78.12, std 18.0, range [40.75, 96.88]

Foldseek 3Di:
DPPDPADQFDWDWDWDQAPPRDIDTWIAGPPVRKTWACVQAVCSVVRDRDPDTDIHNDSVVSNVVVVVVVVVVVVVVVVVVVVVVVVVVVVVVVVVVVVPPD